Protein AF-A0A1M6TID3-F1 (afdb_monomer_lite)

Secondary structure (DSSP, 8-state):
-------------PPP-------EEEEEEEE---STT-GGG-S--EEEEEES--BHHHHHHHHHHTT-SPPPTTS--EEEEEESSTTS-EEEEEETTSSSPEEPGGGSSBGGGGB-TTSEEEEEEEE-TT--HHHHHHHHHHHHHHHT-

Foldseek 3Di:
DDDDDDDDDDDDPDDDDDPPVQPWFKEWEFEDDDDPPSPPDPRLIDIDTDRHFDAPQVVQVVCVVVCSDPQDPVQQKKKWKAWPDDPHQTFWIDGSVDPGIGGAPNRRDTLQVSADPVRYTYIYIYTPGNPDRVVVRVVSNVVVVVVVD

pLDDT: mean 73.67, std 16.1, range [37.28, 91.12]

Sequence (149 aa):
MRRGCTRSARPDSRPGMGAHYARVMKVLVTRGSVAMGDDADAPHERVWEFPGQPGIADVLAAIKRDWYLPQIKFGRATWVVHSRGREGVALAVVAEQWKKPRLLPGGQASAAGLADSDGTVRLYFDYRAQIDPDGVYDDLCEIQRREVS

Radius of gyration: 23.65 Å; chains: 1; bounding box: 82×55×62 Å

Structure (mmCIF, N/CA/C/O backbone):
data_AF-A0A1M6TID3-F1
#
_entry.id   AF-A0A1M6TID3-F1
#
loop_
_atom_site.group_PDB
_atom_site.id
_atom_site.type_symbol
_atom_site.label_atom_id
_atom_site.label_alt_id
_atom_site.label_comp_id
_atom_site.label_asym_id
_atom_site.label_entity_id
_atom_site.label_seq_id
_atom_site.pdbx_PDB_ins_code
_atom_site.Cartn_x
_atom_site.Cartn_y
_atom_site.Cartn_z
_atom_site.occupancy
_atom_site.B_iso_or_equiv
_atom_site.auth_seq_id
_atom_site.auth_comp_id
_atom_site.auth_asym_id
_atom_site.auth_atom_id
_atom_site.pdbx_PDB_model_num
ATOM 1 N N . MET A 1 1 ? -60.339 32.078 47.754 1.00 39.34 1 MET A N 1
ATOM 2 C CA . MET A 1 1 ? -59.773 30.822 48.310 1.00 39.34 1 MET A CA 1
ATOM 3 C C . MET A 1 1 ? -58.569 30.434 47.441 1.00 39.34 1 MET A C 1
ATOM 5 O O . MET A 1 1 ? -58.756 30.354 46.242 1.0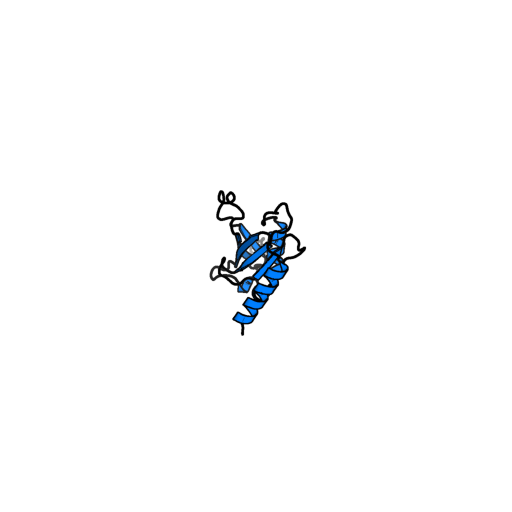0 39.34 1 MET A O 1
ATOM 9 N N . ARG A 1 2 ? -57.299 30.568 47.882 1.00 41.94 2 ARG A N 1
ATOM 10 C CA . ARG A 1 2 ? -56.404 29.525 48.479 1.00 41.94 2 ARG A CA 1
ATOM 11 C C . ARG A 1 2 ? -56.564 28.150 47.782 1.00 41.94 2 ARG A C 1
ATOM 13 O O . ARG A 1 2 ? -57.690 27.687 47.752 1.00 41.94 2 ARG A O 1
ATOM 20 N N . ARG A 1 3 ? -55.555 27.406 47.294 1.00 45.34 3 ARG A N 1
ATOM 21 C CA . ARG A 1 3 ? -54.090 27.331 47.527 1.00 45.34 3 ARG A CA 1
ATOM 22 C C . ARG A 1 3 ? -53.454 26.317 46.529 1.00 45.34 3 ARG A C 1
ATOM 24 O O . ARG A 1 3 ? -54.163 25.422 46.092 1.00 45.34 3 ARG A O 1
ATOM 31 N N . GLY A 1 4 ? -52.127 26.388 46.317 1.00 40.56 4 GLY A N 1
ATOM 32 C CA . GLY A 1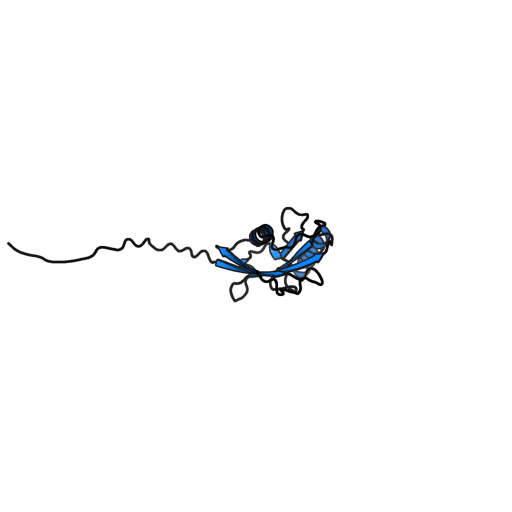 4 ? -51.245 25.276 45.867 1.00 40.56 4 GLY A CA 1
ATOM 33 C C . GLY A 1 4 ? -50.215 25.692 44.794 1.00 40.56 4 GLY A C 1
ATOM 34 O O . GLY A 1 4 ? -50.604 25.869 43.651 1.00 40.56 4 GLY A O 1
ATOM 35 N N . CYS A 1 5 ? -48.973 26.102 45.119 1.00 38.59 5 CYS A N 1
ATOM 36 C CA . CYS A 1 5 ? -47.740 25.276 45.264 1.00 38.59 5 CYS A CA 1
ATOM 37 C C . CYS A 1 5 ? -47.537 24.251 44.122 1.00 38.59 5 CYS A C 1
ATOM 39 O O . CYS A 1 5 ? -48.443 23.474 43.879 1.00 38.59 5 CYS A O 1
ATOM 41 N N . THR A 1 6 ? -46.407 24.088 43.418 1.00 45.59 6 THR A N 1
ATOM 42 C CA . THR A 1 6 ? -45.007 24.550 43.540 1.00 45.59 6 THR A CA 1
ATOM 43 C C . THR A 1 6 ? -44.228 24.094 42.286 1.00 45.59 6 THR A C 1
ATOM 45 O O . THR A 1 6 ? -44.566 23.057 41.737 1.00 45.59 6 THR A O 1
ATOM 48 N N . ARG A 1 7 ? -43.159 24.832 41.927 1.00 39.97 7 ARG A N 1
ATOM 49 C CA . ARG A 1 7 ? -41.891 24.436 41.247 1.00 39.97 7 ARG A CA 1
ATOM 50 C C . ARG A 1 7 ? -41.928 23.410 40.092 1.00 39.97 7 ARG A C 1
ATOM 52 O O . ARG A 1 7 ? -42.228 22.249 40.310 1.00 39.97 7 ARG A O 1
ATOM 59 N N . SER A 1 8 ? -41.289 23.739 38.966 1.00 38.09 8 SER A N 1
ATOM 60 C CA . SER A 1 8 ? -39.849 23.459 38.757 1.00 38.09 8 SER A CA 1
ATOM 61 C C . SER A 1 8 ? -39.444 23.512 37.271 1.00 38.09 8 SER A C 1
ATOM 63 O O . SER A 1 8 ? -40.166 23.026 36.412 1.00 38.09 8 SER A O 1
ATOM 65 N N . ALA A 1 9 ? -38.245 24.053 37.034 1.00 38.94 9 ALA A N 1
ATOM 66 C CA . ALA A 1 9 ? -37.287 23.721 35.973 1.00 38.94 9 ALA A CA 1
ATOM 67 C C . ALA A 1 9 ? -37.683 23.845 34.478 1.00 38.94 9 ALA A C 1
ATOM 69 O O . ALA A 1 9 ? -38.286 22.964 33.877 1.00 38.94 9 ALA A O 1
ATOM 70 N N . ARG A 1 10 ? -37.126 24.871 33.820 1.00 47.66 10 ARG A N 1
ATOM 71 C CA . ARG A 1 10 ? -36.269 24.660 32.630 1.00 47.66 10 ARG A CA 1
ATOM 72 C C . ARG A 1 10 ? -34.815 24.615 33.142 1.00 47.66 10 ARG A C 1
ATOM 74 O O . ARG A 1 10 ? -34.607 25.173 34.223 1.00 47.66 10 ARG A O 1
ATOM 81 N N . PRO A 1 11 ? -33.808 24.064 32.441 1.00 50.84 11 PRO A N 1
ATOM 82 C CA . PRO A 1 11 ? -33.770 23.653 31.031 1.00 50.84 11 PRO A CA 1
ATOM 83 C C . PRO A 1 11 ? -33.192 22.236 30.831 1.00 50.84 11 PRO A C 1
ATOM 85 O O . PRO A 1 11 ? -32.371 21.822 31.632 1.00 50.84 11 PRO A O 1
ATOM 88 N N . ASP A 1 12 ? -33.544 21.526 29.756 1.00 40.72 12 ASP A N 1
ATOM 89 C CA . ASP A 1 12 ? -32.605 20.605 29.086 1.00 40.72 12 ASP A CA 1
ATOM 90 C C . ASP A 1 12 ? -33.242 20.033 27.807 1.00 40.72 12 ASP A C 1
ATOM 92 O O . ASP A 1 12 ? -33.955 19.032 27.829 1.00 40.72 12 ASP A O 1
ATOM 96 N N . SER A 1 13 ? -33.007 20.669 26.662 1.00 44.00 13 SER A N 1
ATOM 97 C CA . SER A 1 13 ? -33.130 19.975 25.378 1.00 44.00 13 SER A CA 1
ATOM 98 C C . SER A 1 13 ? -31.754 19.421 25.029 1.00 44.00 13 SER A C 1
ATOM 100 O O . SER A 1 13 ? -31.058 19.960 24.175 1.00 44.00 13 SER A O 1
ATOM 102 N N . ARG A 1 14 ? -31.344 18.359 25.732 1.00 48.75 14 ARG A N 1
ATOM 103 C CA . ARG A 1 14 ? -30.300 17.442 25.262 1.00 48.75 14 ARG A CA 1
ATOM 104 C C . ARG A 1 14 ? -30.779 16.810 23.952 1.00 48.75 14 ARG A C 1
ATOM 106 O O . ARG A 1 14 ? -31.831 16.168 23.957 1.00 48.75 14 ARG A O 1
ATOM 113 N N . PRO A 1 15 ? -30.035 16.921 22.841 1.00 48.84 15 PRO A N 1
ATOM 114 C CA . PRO A 1 15 ? -30.222 16.016 21.723 1.00 48.84 15 PRO A CA 1
ATOM 115 C C . PRO A 1 15 ? -29.821 14.612 22.180 1.00 48.84 15 PRO A C 1
ATOM 117 O O . PRO A 1 15 ? -28.734 14.401 22.723 1.00 48.84 15 PRO A O 1
ATOM 120 N N . GLY A 1 16 ? -30.749 13.676 22.011 1.00 46.97 16 GLY A N 1
ATOM 121 C CA . GLY A 1 16 ? -30.593 12.279 22.372 1.00 46.97 16 GLY A CA 1
ATOM 122 C C . GLY A 1 16 ? -29.468 11.581 21.612 1.00 46.97 16 GLY A C 1
ATOM 123 O O . GLY A 1 16 ? -29.125 11.912 20.480 1.00 46.97 16 GLY A O 1
ATOM 124 N N . MET A 1 17 ? -28.927 10.581 22.299 1.00 47.28 17 MET A N 1
ATOM 125 C CA . MET A 1 17 ? -28.037 9.539 21.816 1.00 47.28 17 MET A CA 1
ATOM 126 C C . MET A 1 17 ? -28.348 9.078 20.390 1.00 47.28 17 MET A C 1
ATOM 128 O O . MET A 1 17 ? -29.390 8.497 20.106 1.00 47.28 17 MET A O 1
ATOM 132 N N . GLY A 1 18 ? -27.344 9.250 19.543 1.00 37.28 18 GLY A N 1
ATOM 133 C CA . GLY A 1 18 ? -27.146 8.536 18.292 1.00 37.28 18 GLY A CA 1
ATOM 134 C C . GLY A 1 18 ? -25.666 8.555 17.941 1.00 37.28 18 GLY A C 1
ATOM 135 O O . GLY A 1 18 ? -25.309 8.745 16.785 1.00 37.28 18 GLY A O 1
ATOM 136 N N . ALA A 1 19 ? -24.789 8.437 18.946 1.00 42.78 19 ALA A N 1
ATOM 137 C CA . ALA A 1 19 ? -23.375 8.204 18.714 1.00 42.78 19 ALA A CA 1
ATOM 138 C C . ALA A 1 19 ? -23.232 6.791 18.137 1.00 42.78 19 ALA A C 1
ATOM 140 O O . ALA A 1 19 ? -22.872 5.839 18.828 1.00 42.78 19 ALA A O 1
ATOM 141 N N . HIS A 1 20 ? -23.474 6.664 16.833 1.00 44.34 20 HIS A N 1
ATOM 142 C CA . HIS A 1 20 ? -22.575 5.874 16.019 1.00 44.34 20 HIS A CA 1
ATOM 143 C C . HIS A 1 20 ? -21.200 6.479 16.288 1.00 44.34 20 HIS A C 1
ATOM 145 O O . HIS A 1 20 ? -20.807 7.447 15.641 1.00 44.34 20 HIS A O 1
ATOM 151 N N . TYR A 1 21 ? -20.506 5.996 17.323 1.00 51.28 21 TYR A N 1
ATOM 152 C CA . TYR A 1 21 ? -19.074 6.194 17.415 1.00 51.28 21 TYR A CA 1
ATOM 153 C C . TYR A 1 21 ? -18.566 5.621 16.102 1.00 51.28 21 TYR A C 1
ATOM 155 O O . TYR A 1 21 ? -18.514 4.401 15.937 1.00 51.28 21 TYR A O 1
ATOM 163 N N . ALA A 1 22 ? -18.304 6.491 15.126 1.00 56.91 22 ALA A N 1
ATOM 164 C CA . ALA A 1 22 ? -17.503 6.124 13.986 1.00 56.91 22 ALA A CA 1
ATOM 165 C C . ALA A 1 22 ? -16.221 5.618 14.631 1.00 56.91 22 ALA A C 1
ATOM 167 O O . ALA A 1 22 ? -15.478 6.406 15.214 1.00 56.91 22 ALA A O 1
ATOM 168 N N . ARG A 1 23 ? -16.056 4.290 14.691 1.00 69.88 23 ARG A N 1
ATOM 169 C CA . ARG A 1 23 ? -14.865 3.682 15.274 1.00 69.88 23 ARG A CA 1
ATOM 170 C C . ARG A 1 23 ? -13.704 4.330 14.550 1.00 69.88 23 ARG A C 1
ATOM 172 O O . ARG A 1 23 ? -13.614 4.196 13.339 1.00 69.88 23 ARG A O 1
ATOM 179 N N . VAL A 1 24 ? -12.903 5.108 15.262 1.00 76.75 24 VAL A N 1
ATOM 180 C CA . VAL A 1 24 ? -11.732 5.722 14.658 1.00 76.75 24 VAL A CA 1
ATOM 181 C C . VAL A 1 24 ? -10.694 4.620 14.557 1.00 76.75 24 VAL A C 1
ATOM 183 O O . VAL A 1 24 ? -10.307 4.033 15.566 1.00 76.75 24 VAL A O 1
ATOM 186 N N . MET A 1 25 ? -10.305 4.296 13.331 1.00 82.31 25 MET A N 1
ATOM 187 C CA . MET A 1 25 ? -9.236 3.352 13.061 1.00 82.31 25 MET A CA 1
ATOM 188 C C . MET A 1 25 ? -7.922 4.113 12.974 1.00 82.31 25 MET A C 1
ATOM 190 O O . MET A 1 25 ? -7.798 5.054 12.188 1.00 82.31 25 MET A O 1
ATOM 194 N N . LYS A 1 26 ? -6.938 3.673 13.758 1.00 86.38 26 LYS A N 1
ATOM 195 C CA . LYS A 1 26 ? -5.572 4.184 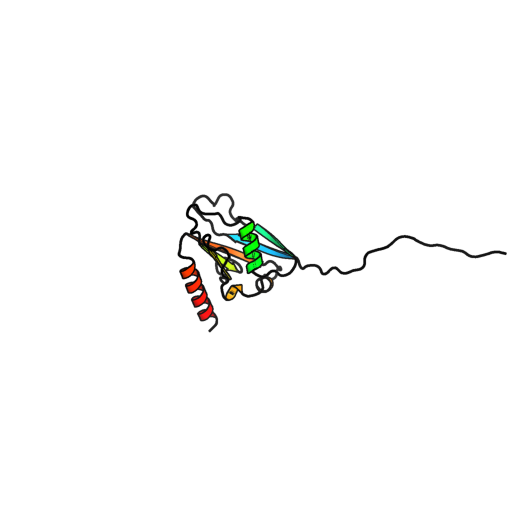13.682 1.00 86.38 26 LYS A CA 1
ATOM 196 C C . LYS A 1 26 ? -4.794 3.368 12.667 1.00 86.38 26 LYS A C 1
ATOM 198 O O . LYS A 1 26 ? -4.777 2.143 12.740 1.00 86.38 26 LYS A O 1
ATOM 203 N N . VAL A 1 27 ? -4.149 4.049 11.733 1.00 84.88 27 VAL A N 1
ATOM 204 C CA . VAL A 1 27 ? -3.244 3.443 10.761 1.00 84.88 27 VAL A CA 1
ATOM 205 C C . VAL A 1 27 ? -1.862 4.020 11.009 1.00 84.88 27 VAL A C 1
ATOM 207 O O . VAL A 1 27 ? -1.617 5.194 10.734 1.00 84.88 27 VAL A O 1
ATOM 210 N N . LEU A 1 28 ? -0.972 3.197 11.554 1.00 86.12 28 LEU A N 1
ATOM 211 C CA . LEU A 1 28 ? 0.440 3.521 11.678 1.00 86.12 28 LEU A CA 1
ATOM 212 C C . LEU A 1 28 ? 1.129 3.113 10.382 1.00 86.12 28 LEU A C 1
ATOM 214 O O . LEU A 1 28 ? 1.149 1.937 10.021 1.00 86.12 28 LEU A O 1
ATOM 218 N N . VAL A 1 29 ? 1.703 4.086 9.695 1.00 84.50 29 VAL A N 1
ATOM 219 C CA . VAL A 1 29 ? 2.452 3.862 8.469 1.00 84.50 29 VAL A CA 1
ATOM 220 C C . VAL A 1 29 ? 3.919 4.115 8.735 1.00 84.50 29 VAL A C 1
ATOM 222 O O . VAL A 1 29 ? 4.295 5.145 9.293 1.00 84.50 29 VAL A O 1
ATOM 225 N N . THR A 1 30 ? 4.743 3.186 8.284 1.00 83.56 30 THR A N 1
ATOM 226 C CA . THR A 1 30 ? 6.194 3.304 8.264 1.00 83.56 30 THR A CA 1
ATOM 227 C C . THR A 1 30 ? 6.696 3.017 6.853 1.00 83.56 30 THR A C 1
ATOM 229 O O . THR A 1 30 ? 6.029 2.346 6.064 1.00 83.56 30 THR A O 1
ATOM 232 N N . ARG A 1 31 ? 7.861 3.552 6.487 1.00 79.06 31 ARG A N 1
ATOM 233 C CA . ARG A 1 31 ? 8.485 3.299 5.181 1.00 79.06 31 ARG A CA 1
ATOM 234 C C . ARG A 1 31 ? 9.970 2.999 5.336 1.00 79.06 31 ARG A C 1
ATOM 236 O O . ARG A 1 31 ? 10.607 3.507 6.258 1.00 79.06 31 ARG A O 1
ATOM 243 N N . GLY A 1 32 ? 10.508 2.186 4.432 1.00 66.56 32 GLY A N 1
ATOM 244 C CA . GLY A 1 32 ? 11.947 1.965 4.303 1.00 66.56 32 GLY A CA 1
ATOM 245 C C . GLY A 1 32 ? 12.674 3.205 3.770 1.00 66.56 32 GLY A C 1
ATOM 246 O O . GLY A 1 32 ? 12.099 3.987 3.013 1.00 66.56 32 GLY A O 1
ATOM 247 N N . SER A 1 33 ? 13.935 3.376 4.181 1.00 63.44 33 SER A N 1
ATOM 248 C CA . SER A 1 33 ? 14.815 4.470 3.739 1.00 63.44 33 SER A CA 1
ATOM 249 C C . SER A 1 33 ? 15.056 4.412 2.223 1.00 63.44 33 SER A C 1
ATOM 251 O O . SER A 1 33 ? 15.170 3.332 1.640 1.00 63.44 33 SER A O 1
ATOM 253 N N . VAL A 1 34 ? 15.109 5.577 1.573 1.00 60.22 34 VAL A N 1
ATOM 254 C CA . VAL A 1 34 ? 15.088 5.706 0.101 1.00 60.22 34 VAL A CA 1
ATOM 255 C C . VAL A 1 34 ? 16.472 6.055 -0.478 1.00 60.22 34 VAL A C 1
ATOM 257 O O . VAL A 1 34 ? 16.687 5.897 -1.680 1.00 60.22 34 VAL A O 1
ATOM 260 N N . ALA A 1 35 ? 17.433 6.488 0.355 1.00 54.75 35 ALA A N 1
ATOM 261 C CA . ALA A 1 35 ? 18.836 6.750 -0.007 1.00 54.75 35 ALA A CA 1
ATOM 262 C C . ALA A 1 35 ? 19.731 6.968 1.238 1.00 54.75 35 ALA A C 1
ATOM 264 O O . ALA A 1 35 ? 19.221 7.327 2.297 1.00 54.75 35 ALA A O 1
ATOM 265 N N . MET A 1 36 ? 21.063 6.839 1.071 1.00 45.75 36 MET A N 1
ATOM 266 C CA . MET A 1 36 ? 22.146 7.218 2.015 1.00 45.75 36 MET A CA 1
ATOM 267 C C . MET A 1 36 ? 22.102 8.725 2.360 1.00 45.75 36 MET A C 1
ATOM 269 O O . MET A 1 36 ? 22.935 9.507 1.906 1.00 45.75 36 MET A O 1
ATOM 273 N N . GLY A 1 37 ? 21.072 9.158 3.076 1.00 45.88 37 GLY A N 1
ATOM 274 C CA . GLY A 1 37 ? 20.771 10.567 3.333 1.00 45.88 37 GLY A CA 1
ATOM 275 C C . GLY A 1 37 ? 19.351 10.828 3.841 1.00 45.88 37 GLY A C 1
ATOM 276 O O . GLY A 1 37 ? 19.094 11.922 4.326 1.00 45.88 37 GLY A O 1
ATOM 277 N N . ASP A 1 38 ? 18.452 9.837 3.790 1.00 46.50 38 ASP A N 1
ATOM 278 C CA . ASP A 1 38 ? 17.109 9.902 4.402 1.00 46.50 38 ASP A CA 1
ATOM 279 C C . ASP A 1 38 ? 17.097 9.343 5.847 1.00 46.50 38 ASP A C 1
ATOM 281 O O . ASP A 1 38 ? 16.038 9.097 6.417 1.00 46.50 38 ASP A O 1
ATOM 285 N N . ASP A 1 39 ? 18.279 9.138 6.446 1.00 51.25 39 ASP A N 1
ATOM 286 C CA . ASP A 1 39 ? 18.473 8.628 7.818 1.00 51.25 39 ASP A CA 1
ATOM 287 C C . ASP A 1 39 ? 18.326 9.708 8.904 1.00 51.25 39 ASP A C 1
ATOM 289 O O . ASP A 1 39 ? 18.364 9.396 10.092 1.00 51.25 39 ASP A O 1
ATOM 293 N N . ALA A 1 40 ? 18.167 10.980 8.526 1.00 46.84 40 ALA A N 1
ATOM 294 C CA . ALA A 1 40 ? 18.121 12.082 9.488 1.00 46.84 40 ALA A CA 1
ATOM 295 C C . ALA A 1 40 ? 16.836 12.106 10.343 1.00 46.84 40 ALA A C 1
ATOM 297 O O . ALA A 1 40 ? 16.883 12.602 11.463 1.00 46.84 40 ALA A O 1
ATOM 298 N N . ASP A 1 41 ? 15.730 11.531 9.849 1.00 49.62 41 ASP A N 1
ATOM 299 C CA . ASP A 1 41 ? 14.409 11.518 10.507 1.00 49.62 41 ASP A CA 1
ATOM 300 C C . ASP A 1 41 ? 13.786 10.107 10.545 1.00 49.62 41 ASP A C 1
ATOM 302 O O . ASP A 1 41 ? 12.571 9.917 10.457 1.00 49.62 41 ASP A O 1
ATOM 306 N N . ALA A 1 42 ? 14.627 9.076 10.664 1.00 50.19 42 ALA A N 1
ATOM 307 C CA . ALA A 1 42 ? 14.143 7.732 10.942 1.00 50.19 42 ALA A CA 1
ATOM 308 C C . ALA A 1 42 ? 13.671 7.621 12.409 1.00 50.19 42 ALA A C 1
ATOM 310 O O . ALA A 1 42 ? 14.368 8.085 13.314 1.00 50.19 42 ALA A O 1
ATOM 311 N N . PRO A 1 43 ? 12.543 6.944 12.680 1.00 55.03 43 PRO A N 1
ATOM 312 C CA . PRO A 1 43 ? 11.653 6.288 11.729 1.00 55.03 43 PRO A CA 1
ATOM 313 C C . PRO A 1 43 ? 10.656 7.292 11.125 1.00 55.03 43 PRO A C 1
ATOM 315 O O . PRO A 1 43 ? 10.045 8.071 11.849 1.00 55.03 43 PRO A O 1
ATOM 318 N N . HIS A 1 44 ? 10.458 7.251 9.800 1.00 65.38 44 HIS A N 1
ATOM 319 C CA . HIS A 1 44 ? 9.506 8.097 9.052 1.00 65.38 44 HIS A CA 1
ATOM 320 C C . HIS A 1 44 ? 8.041 7.739 9.364 1.00 65.38 44 HIS A C 1
ATOM 322 O O . HIS A 1 44 ? 7.234 7.518 8.460 1.00 65.38 44 HIS A O 1
ATOM 328 N N . GLU A 1 45 ? 7.692 7.575 10.635 1.00 75.50 45 GLU A N 1
ATOM 329 C CA . GLU A 1 45 ? 6.384 7.120 11.074 1.00 75.50 45 GLU A CA 1
ATOM 330 C C . GLU A 1 45 ? 5.364 8.235 10.912 1.00 75.50 45 GLU A C 1
ATOM 332 O O . GLU A 1 45 ? 5.591 9.394 11.267 1.00 75.50 45 GLU A O 1
ATOM 337 N N . ARG A 1 46 ? 4.194 7.874 10.399 1.00 80.25 46 ARG A N 1
ATOM 338 C CA . ARG A 1 46 ? 3.051 8.773 10.398 1.00 80.25 46 ARG A CA 1
ATOM 339 C C . ARG A 1 46 ? 1.797 7.995 10.749 1.00 80.25 46 ARG A C 1
ATOM 341 O O . ARG A 1 46 ? 1.571 6.884 10.272 1.00 80.25 46 ARG A O 1
ATOM 348 N N . VAL A 1 47 ? 0.996 8.588 11.626 1.00 83.81 47 VAL A N 1
ATOM 349 C CA . VAL A 1 47 ? -0.280 8.028 12.065 1.00 83.81 47 VAL A CA 1
ATOM 350 C C . VAL A 1 47 ? -1.396 8.766 11.347 1.00 83.81 47 VAL A C 1
ATOM 352 O O . VAL A 1 47 ? -1.452 9.994 11.382 1.00 83.81 47 VAL A O 1
ATOM 355 N N . TRP A 1 48 ? -2.295 8.010 10.729 1.00 82.88 48 TRP A N 1
ATOM 356 C CA . TRP A 1 48 ? -3.566 8.520 10.233 1.00 82.88 48 TRP A CA 1
ATOM 357 C C . TRP A 1 48 ? -4.717 7.948 11.039 1.00 82.88 48 TRP A C 1
ATOM 359 O O . TRP A 1 48 ? -4.719 6.779 11.421 1.00 82.88 48 TRP A O 1
ATOM 369 N N . GLU A 1 49 ? -5.725 8.781 11.246 1.00 83.69 49 GLU A N 1
ATOM 370 C CA . GLU A 1 49 ? -6.979 8.393 11.866 1.00 83.69 49 GLU A CA 1
ATOM 371 C C . GLU A 1 49 ? -8.079 8.439 10.812 1.00 83.69 49 GLU A C 1
ATOM 373 O O . GLU A 1 49 ? -8.328 9.475 10.195 1.00 83.69 49 GLU A O 1
ATOM 378 N N . PHE A 1 50 ? -8.731 7.301 10.588 1.00 80.19 50 PHE A N 1
ATOM 379 C CA . PHE A 1 50 ? -9.834 7.193 9.645 1.00 80.19 50 PHE A CA 1
ATOM 380 C C . PHE A 1 50 ? -11.144 6.953 10.396 1.00 80.19 50 PHE A C 1
ATOM 382 O O . PHE A 1 50 ? -11.198 6.078 11.264 1.00 80.19 50 PHE A O 1
ATOM 389 N N . PRO A 1 51 ? -12.226 7.678 10.067 1.00 79.50 51 PRO A N 1
ATOM 390 C CA . PRO A 1 51 ? -13.536 7.366 10.612 1.00 79.50 51 PRO A CA 1
ATOM 391 C C . PRO A 1 51 ? -14.059 6.051 10.013 1.00 79.50 51 PRO A C 1
ATOM 393 O O . PRO A 1 51 ? -14.123 5.884 8.796 1.00 79.50 51 PRO A O 1
ATOM 396 N N . GLY A 1 52 ? -14.477 5.123 10.871 1.00 80.06 52 GLY A N 1
ATOM 397 C CA . GLY A 1 52 ? -15.057 3.842 10.477 1.00 80.06 52 GLY A CA 1
ATOM 398 C C . GLY A 1 52 ? -14.016 2.757 10.184 1.00 80.06 52 GLY A C 1
ATOM 399 O O . GLY A 1 52 ? -13.038 2.583 10.904 1.00 80.06 52 GLY A O 1
ATOM 400 N N . GLN A 1 53 ? -14.277 1.960 9.149 1.00 73.31 53 GLN A N 1
ATOM 401 C CA . GLN A 1 53 ? -13.426 0.843 8.732 1.00 73.31 53 GLN A CA 1
ATOM 402 C C . GLN A 1 53 ? -13.162 0.956 7.226 1.00 73.31 53 GLN A C 1
ATOM 404 O O . GLN A 1 53 ? -13.832 0.279 6.443 1.00 73.31 53 GLN A O 1
ATOM 409 N N . PRO A 1 54 ? -12.262 1.862 6.798 1.00 78.81 54 PRO A N 1
ATOM 410 C CA . PRO A 1 54 ? -11.954 2.022 5.382 1.00 78.81 54 PRO A CA 1
ATOM 411 C C . PRO A 1 54 ? -11.336 0.742 4.805 1.00 78.81 54 PRO A C 1
ATOM 413 O O . PRO A 1 54 ? -10.698 -0.040 5.515 1.00 78.81 54 PRO A O 1
ATOM 416 N N . GLY A 1 55 ? -11.491 0.533 3.498 1.00 82.44 55 GLY A N 1
ATOM 417 C CA . GLY A 1 55 ? -10.730 -0.497 2.799 1.00 82.44 55 GLY A CA 1
ATOM 418 C C . GLY A 1 55 ? -9.255 -0.105 2.675 1.00 82.44 55 GLY A C 1
ATOM 419 O O . GLY A 1 55 ? -8.908 1.078 2.711 1.00 82.44 55 GLY A O 1
ATOM 420 N N . ILE A 1 56 ? -8.373 -1.084 2.450 1.00 84.00 56 ILE A N 1
ATOM 421 C CA . ILE A 1 56 ? -6.945 -0.811 2.210 1.00 84.00 56 ILE A CA 1
ATOM 422 C C . ILE A 1 56 ? -6.743 0.109 0.998 1.00 84.00 56 ILE A C 1
ATOM 424 O O . ILE A 1 56 ? -5.899 0.999 1.038 1.00 84.00 56 ILE A O 1
ATOM 428 N N . ALA A 1 57 ? -7.567 -0.013 -0.048 1.00 83.31 57 ALA A N 1
ATOM 429 C CA . ALA A 1 57 ? -7.522 0.901 -1.190 1.00 83.31 57 ALA A CA 1
ATOM 430 C C . ALA A 1 57 ? -7.756 2.374 -0.804 1.00 83.31 57 ALA A C 1
ATOM 432 O O . ALA A 1 57 ? -7.061 3.249 -1.323 1.00 83.31 57 ALA A O 1
ATOM 433 N N . ASP A 1 58 ? -8.701 2.652 0.099 1.00 83.56 58 ASP A N 1
ATOM 434 C CA . ASP A 1 58 ? -9.023 4.016 0.533 1.00 83.56 58 ASP A CA 1
ATOM 435 C C . ASP A 1 58 ? -7.902 4.604 1.390 1.00 83.56 58 ASP A C 1
ATOM 437 O O . ASP A 1 58 ? -7.499 5.752 1.188 1.00 83.56 58 ASP A O 1
ATOM 441 N N . VAL A 1 59 ? -7.342 3.788 2.289 1.00 85.50 59 VAL A N 1
ATOM 442 C CA . VAL A 1 59 ? -6.175 4.150 3.104 1.00 85.50 59 VAL A CA 1
ATOM 443 C C . VAL A 1 59 ? -4.991 4.510 2.205 1.00 85.50 59 VAL A C 1
ATOM 445 O O . VAL A 1 59 ? -4.410 5.586 2.339 1.00 85.50 59 VAL A O 1
ATOM 448 N N . LEU A 1 60 ? -4.671 3.664 1.222 1.00 84.12 60 LEU A N 1
ATOM 449 C CA . LEU A 1 60 ? -3.573 3.917 0.285 1.00 84.12 60 LEU A CA 1
ATOM 450 C C . LEU A 1 60 ? -3.827 5.135 -0.608 1.00 84.12 60 LEU A C 1
ATOM 452 O O . LEU A 1 60 ? -2.897 5.882 -0.915 1.00 84.12 60 LEU A O 1
ATOM 456 N N . ALA A 1 61 ? -5.076 5.365 -1.018 1.00 82.38 61 ALA A N 1
ATOM 457 C CA . ALA A 1 61 ? -5.442 6.554 -1.777 1.00 82.38 61 ALA A CA 1
ATOM 458 C C . ALA A 1 61 ? -5.253 7.838 -0.954 1.00 82.38 61 ALA A C 1
ATOM 460 O O . ALA A 1 61 ? -4.781 8.836 -1.500 1.00 82.38 61 ALA A O 1
ATOM 461 N N . ALA A 1 62 ? -5.585 7.818 0.340 1.00 82.25 62 ALA A N 1
ATOM 462 C CA . ALA A 1 62 ? -5.357 8.942 1.244 1.00 82.25 62 ALA A CA 1
ATOM 463 C C . ALA A 1 62 ? -3.858 9.212 1.456 1.00 82.25 62 ALA A C 1
ATOM 465 O O . ALA A 1 62 ? -3.421 10.345 1.269 1.00 82.25 62 ALA A O 1
ATOM 466 N N . ILE A 1 63 ? -3.060 8.173 1.726 1.00 81.81 63 ILE A N 1
ATOM 467 C CA . ILE A 1 63 ? -1.600 8.287 1.904 1.00 81.81 63 ILE A CA 1
ATOM 468 C C . ILE A 1 63 ? -0.932 8.848 0.639 1.00 81.81 63 ILE A C 1
ATOM 470 O O . ILE A 1 63 ? -0.072 9.724 0.717 1.00 81.81 63 ILE A O 1
ATOM 474 N N . LYS A 1 64 ? -1.355 8.389 -0.548 1.00 76.25 64 LYS A N 1
ATOM 475 C CA . LYS A 1 64 ? -0.830 8.891 -1.826 1.00 76.25 64 LYS A CA 1
ATOM 476 C C . LYS A 1 64 ? -1.176 10.366 -2.060 1.00 76.25 64 LYS A C 1
ATOM 478 O O . LYS A 1 64 ? -0.352 11.096 -2.601 1.00 76.25 64 LYS A O 1
ATOM 483 N N . ARG A 1 65 ? -2.378 10.810 -1.674 1.00 75.25 65 ARG A N 1
ATOM 484 C CA . ARG A 1 65 ? -2.804 12.220 -1.797 1.00 75.25 65 ARG A CA 1
ATOM 485 C C . ARG A 1 65 ? -2.026 13.156 -0.877 1.00 75.25 65 ARG A C 1
ATOM 487 O O . ARG A 1 65 ? -1.846 14.312 -1.235 1.00 75.25 65 ARG A O 1
ATOM 494 N N . ASP A 1 66 ? -1.568 12.656 0.265 1.00 76.06 66 ASP A N 1
ATOM 495 C CA . ASP A 1 66 ? -0.784 13.419 1.242 1.00 76.06 66 ASP A CA 1
ATOM 496 C C . ASP A 1 66 ? 0.695 13.584 0.840 1.00 76.06 66 ASP A C 1
ATOM 498 O O . ASP A 1 66 ? 1.496 14.098 1.614 1.00 76.06 66 ASP A O 1
ATOM 502 N N . TRP A 1 67 ? 1.084 13.117 -0.358 1.00 68.12 67 TRP A N 1
ATOM 503 C CA . TRP A 1 67 ? 2.471 13.114 -0.849 1.00 68.12 67 TRP A CA 1
ATOM 504 C C . TRP A 1 67 ? 3.468 12.481 0.134 1.00 68.12 67 TRP A C 1
ATOM 506 O O . TRP A 1 67 ? 4.652 12.810 0.139 1.00 68.12 67 TRP A O 1
ATOM 516 N N . TYR A 1 68 ? 2.996 11.551 0.972 1.00 70.00 68 TYR A N 1
ATOM 517 C CA . TYR A 1 68 ? 3.830 10.885 1.970 1.00 70.00 68 TYR A CA 1
ATOM 518 C C . TYR A 1 68 ? 4.936 10.037 1.331 1.00 70.00 68 TYR A C 1
ATOM 520 O O . TYR A 1 68 ? 6.020 9.898 1.897 1.00 70.00 68 TYR A O 1
ATOM 528 N N . LEU A 1 69 ? 4.683 9.473 0.147 1.00 70.12 69 LEU A N 1
ATOM 529 C CA . LEU A 1 69 ? 5.710 8.775 -0.619 1.00 70.12 69 LEU A CA 1
ATOM 530 C C . LEU A 1 69 ? 6.517 9.788 -1.439 1.00 70.12 69 LEU A C 1
ATOM 532 O O . LEU A 1 69 ? 5.917 10.573 -2.179 1.00 70.12 69 LEU A O 1
ATOM 536 N N . PRO A 1 70 ? 7.857 9.771 -1.340 1.00 66.75 70 PRO A N 1
ATOM 537 C CA . PRO A 1 70 ? 8.686 10.697 -2.082 1.00 66.75 70 PRO A CA 1
ATOM 538 C C . PRO A 1 70 ? 8.539 10.426 -3.577 1.00 66.75 70 PRO A C 1
ATOM 540 O O . PRO A 1 70 ? 8.640 9.287 -4.036 1.00 66.75 70 PRO A O 1
ATOM 543 N N . GLN A 1 71 ? 8.304 11.495 -4.331 1.00 67.19 71 GLN A N 1
ATOM 544 C CA . GLN A 1 71 ? 8.321 11.448 -5.786 1.00 67.19 71 GLN A CA 1
ATOM 545 C C . GLN A 1 71 ? 9.761 11.399 -6.268 1.00 67.19 71 GLN A C 1
ATOM 547 O O . GLN A 1 71 ? 10.566 12.276 -5.941 1.00 67.19 71 GLN A O 1
ATOM 552 N N . ILE A 1 72 ? 10.100 10.386 -7.055 1.00 67.38 72 ILE A N 1
ATOM 553 C CA . ILE A 1 72 ? 11.469 10.218 -7.531 1.00 67.38 72 ILE A CA 1
ATOM 554 C C . ILE A 1 72 ? 11.538 10.784 -8.942 1.00 67.38 72 ILE A C 1
ATOM 556 O O . ILE A 1 72 ? 10.700 10.474 -9.780 1.00 67.38 72 ILE A O 1
ATOM 560 N N . LYS A 1 73 ? 12.567 11.597 -9.223 1.00 57.38 73 LYS A N 1
ATOM 561 C CA . LYS A 1 73 ? 12.749 12.420 -10.443 1.00 57.38 73 LYS A CA 1
ATOM 562 C C . LYS A 1 73 ? 12.608 11.706 -11.804 1.00 57.38 73 LYS A C 1
ATOM 564 O O . LYS A 1 73 ? 12.641 12.377 -12.829 1.00 57.38 73 LYS A O 1
ATOM 569 N N . PHE A 1 74 ? 12.436 10.387 -11.832 1.00 62.06 74 PHE A N 1
ATOM 570 C CA . PHE A 1 74 ? 12.250 9.583 -13.042 1.00 62.06 74 PHE A CA 1
ATOM 571 C C . PHE A 1 74 ? 10.894 8.861 -13.121 1.00 62.06 74 PHE A C 1
ATOM 573 O O . PHE A 1 74 ? 10.678 8.114 -14.069 1.00 62.06 74 PHE A O 1
ATOM 580 N N . GLY A 1 75 ? 9.983 9.056 -12.158 1.00 66.12 75 GLY A N 1
ATOM 581 C CA . GLY A 1 75 ? 8.587 8.603 -12.237 1.00 66.12 75 GLY A CA 1
ATOM 582 C C . GLY A 1 75 ? 8.361 7.088 -12.182 1.00 66.12 75 GLY A C 1
ATOM 583 O O . GLY A 1 75 ? 7.257 6.628 -12.460 1.00 66.12 75 GLY A O 1
ATOM 584 N N . ARG A 1 76 ? 9.396 6.306 -11.854 1.00 75.94 76 ARG A N 1
ATOM 585 C CA . ARG A 1 76 ? 9.375 4.831 -11.854 1.00 75.94 76 ARG A CA 1
ATOM 586 C C . ARG A 1 76 ? 9.523 4.225 -10.462 1.00 75.94 76 ARG A C 1
ATOM 588 O O . ARG A 1 76 ? 9.945 3.084 -10.343 1.00 75.94 76 ARG A O 1
ATOM 595 N N . ALA A 1 77 ? 9.252 4.986 -9.403 1.00 83.19 77 ALA A N 1
ATOM 596 C CA . ALA A 1 77 ? 9.357 4.452 -8.052 1.00 83.19 77 ALA A CA 1
ATOM 597 C C . ALA A 1 77 ? 8.292 3.372 -7.817 1.00 83.19 77 ALA A C 1
ATOM 599 O O . ALA A 1 77 ? 7.094 3.627 -7.988 1.00 83.19 77 ALA A O 1
ATOM 600 N N . THR A 1 78 ? 8.741 2.198 -7.386 1.00 86.50 78 THR A N 1
ATOM 601 C CA . THR A 1 78 ? 7.890 1.067 -7.014 1.00 86.50 78 THR A CA 1
ATOM 602 C C . THR A 1 78 ? 7.991 0.832 -5.512 1.00 86.50 78 THR A C 1
ATOM 604 O O . THR A 1 78 ? 9.084 0.748 -4.950 1.00 86.50 78 THR A O 1
ATOM 607 N N . TRP A 1 79 ? 6.838 0.710 -4.862 1.00 87.69 79 TRP A N 1
ATOM 608 C CA . TRP A 1 79 ? 6.702 0.453 -3.433 1.00 87.69 79 TRP A CA 1
ATOM 609 C C . TRP A 1 79 ? 5.805 -0.756 -3.212 1.00 87.69 79 TRP A C 1
ATOM 611 O O . TRP A 1 79 ? 4.759 -0.882 -3.853 1.00 87.69 79 TRP A O 1
ATOM 621 N N . VAL A 1 80 ? 6.179 -1.615 -2.271 1.00 88.88 80 VAL A N 1
ATOM 622 C CA . VAL A 1 80 ? 5.337 -2.723 -1.814 1.00 88.88 80 VAL A CA 1
ATOM 623 C C . VAL A 1 80 ? 4.833 -2.397 -0.419 1.00 88.88 80 VAL A C 1
ATOM 625 O O . VAL A 1 80 ? 5.597 -1.988 0.449 1.00 88.88 80 VAL A O 1
ATOM 628 N N . VAL A 1 81 ? 3.531 -2.547 -0.206 1.00 89.62 81 VAL A N 1
ATOM 629 C CA . VAL A 1 81 ? 2.897 -2.310 1.090 1.00 89.62 81 VAL A CA 1
ATOM 630 C C . VAL A 1 81 ? 2.744 -3.640 1.801 1.00 89.62 81 VAL A C 1
ATOM 632 O O . VAL A 1 81 ? 2.102 -4.534 1.260 1.00 89.62 81 VAL A O 1
ATOM 635 N N . HIS A 1 82 ? 3.270 -3.754 3.012 1.00 89.56 82 HIS A N 1
ATOM 636 C CA . HIS A 1 82 ? 3.173 -4.937 3.861 1.00 89.56 82 HIS A CA 1
ATOM 637 C C . HIS A 1 82 ? 2.339 -4.652 5.114 1.00 89.56 82 HIS A C 1
ATOM 639 O O . HIS A 1 82 ? 2.351 -3.533 5.632 1.00 89.56 82 HIS A O 1
ATOM 645 N N . SER A 1 83 ? 1.618 -5.658 5.613 1.00 87.81 83 SER A N 1
ATOM 646 C CA . SER A 1 83 ? 0.968 -5.601 6.928 1.00 87.81 83 SER A CA 1
ATOM 647 C C . SER A 1 83 ? 1.972 -5.855 8.050 1.00 87.81 83 SER A C 1
ATOM 649 O O . SER A 1 83 ? 2.926 -6.594 7.860 1.00 87.81 83 SER A O 1
ATOM 651 N N . ARG A 1 84 ? 1.763 -5.276 9.238 1.00 82.94 84 ARG A N 1
ATOM 652 C CA . ARG A 1 84 ? 2.518 -5.592 10.474 1.00 82.94 84 ARG A CA 1
ATOM 653 C C . ARG A 1 84 ? 4.048 -5.417 10.414 1.00 82.94 84 ARG A C 1
ATOM 655 O O . ARG A 1 84 ? 4.728 -5.777 11.368 1.00 82.94 84 ARG A O 1
ATOM 662 N N . GLY A 1 85 ? 4.596 -4.826 9.352 1.00 80.50 85 GLY A N 1
ATOM 663 C CA . GLY A 1 85 ? 6.038 -4.633 9.164 1.00 80.50 85 GLY A CA 1
ATOM 664 C C . GLY A 1 85 ? 6.546 -5.236 7.854 1.00 80.50 85 GLY A C 1
ATOM 665 O O . GLY A 1 85 ? 5.764 -5.710 7.039 1.00 80.50 85 GLY A O 1
ATOM 666 N N . ARG A 1 86 ? 7.867 -5.215 7.642 1.00 75.69 86 ARG A N 1
ATOM 667 C CA . ARG A 1 86 ? 8.502 -5.648 6.380 1.00 75.69 86 ARG A CA 1
ATOM 668 C C . ARG A 1 86 ? 8.309 -7.134 6.058 1.00 75.69 86 ARG A C 1
ATOM 670 O O . ARG A 1 86 ? 8.243 -7.499 4.892 1.00 75.69 86 ARG A O 1
ATOM 677 N N . GLU A 1 87 ? 8.226 -7.978 7.081 1.00 78.12 87 GLU A N 1
ATOM 678 C CA . GLU A 1 87 ? 8.087 -9.435 6.936 1.00 78.12 87 GLU A CA 1
ATOM 679 C C . GLU A 1 87 ? 6.628 -9.898 6.849 1.00 78.12 87 GLU A C 1
ATOM 681 O O . GLU A 1 87 ? 6.366 -11.088 6.695 1.00 78.12 87 GLU A O 1
ATOM 686 N N . GLY A 1 88 ? 5.661 -8.986 6.970 1.00 81.62 88 GLY A N 1
ATOM 687 C CA . GLY A 1 88 ? 4.260 -9.365 6.893 1.00 81.62 88 GLY A CA 1
ATOM 688 C C . GLY A 1 88 ? 3.733 -9.466 5.466 1.00 81.62 88 GLY A C 1
ATOM 689 O O . GLY A 1 88 ? 4.432 -9.252 4.470 1.00 81.62 88 GLY A O 1
ATOM 690 N N . VAL A 1 89 ? 2.447 -9.799 5.377 1.00 87.06 89 VAL A N 1
ATOM 691 C CA . VAL A 1 89 ? 1.777 -10.100 4.109 1.00 87.06 89 VAL A CA 1
ATOM 692 C C . VAL A 1 89 ? 1.768 -8.863 3.221 1.00 87.06 89 VAL A C 1
ATOM 694 O O . VAL A 1 89 ? 1.329 -7.791 3.645 1.00 87.06 89 VAL A O 1
ATOM 697 N N . ALA A 1 90 ? 2.210 -9.015 1.973 1.00 89.19 90 ALA A N 1
ATOM 698 C CA . ALA A 1 90 ? 2.121 -7.947 0.991 1.00 89.19 90 ALA A CA 1
ATOM 699 C C . ALA A 1 90 ? 0.644 -7.669 0.642 1.00 89.19 90 ALA A C 1
ATOM 701 O O . ALA A 1 90 ? -0.113 -8.548 0.238 1.00 89.19 90 ALA A O 1
ATOM 702 N N . LEU A 1 91 ? 0.208 -6.428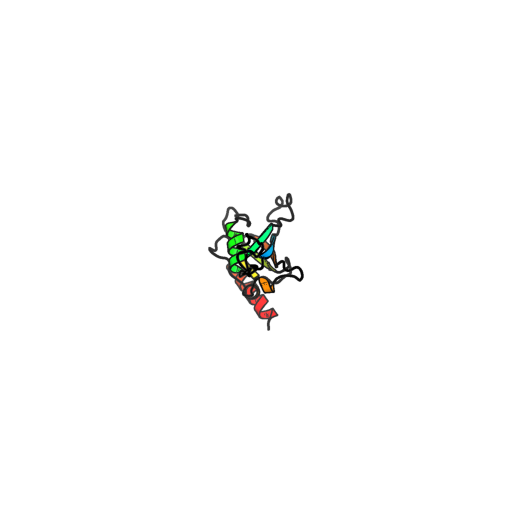 0.804 1.00 89.81 91 LEU A N 1
ATOM 703 C CA . LEU A 1 91 ? -1.177 -6.005 0.620 1.00 89.81 91 LEU A CA 1
ATOM 704 C C . LEU A 1 91 ? -1.394 -5.332 -0.733 1.00 89.81 91 LEU A C 1
ATOM 706 O O . LEU A 1 91 ? -2.452 -5.472 -1.344 1.00 89.81 91 LEU A O 1
ATOM 710 N N . ALA A 1 92 ? -0.412 -4.569 -1.205 1.00 91.06 92 ALA A N 1
ATOM 711 C CA . ALA A 1 92 ? -0.543 -3.804 -2.434 1.00 91.06 92 ALA A CA 1
ATOM 712 C C . ALA A 1 92 ? 0.813 -3.440 -3.032 1.00 91.06 92 ALA A C 1
ATOM 714 O O . ALA A 1 92 ? 1.812 -3.337 -2.322 1.00 91.06 92 ALA A O 1
ATOM 715 N N . VAL A 1 93 ? 0.804 -3.152 -4.330 1.00 90.06 93 VAL A N 1
ATOM 716 C CA . VAL A 1 93 ? 1.912 -2.507 -5.034 1.00 90.06 93 VAL A CA 1
ATOM 717 C C . VAL A 1 93 ? 1.488 -1.090 -5.409 1.00 90.06 93 VAL A C 1
ATOM 719 O O . VAL A 1 93 ? 0.421 -0.859 -5.993 1.00 90.06 93 VAL A O 1
ATOM 722 N N . VAL A 1 94 ? 2.324 -0.121 -5.050 1.00 87.62 94 VAL A N 1
ATOM 723 C CA . VAL A 1 94 ? 2.153 1.293 -5.374 1.00 87.62 94 VAL A CA 1
ATOM 724 C C . VAL A 1 94 ? 3.286 1.695 -6.302 1.00 87.62 94 VAL A C 1
ATOM 726 O O . VAL A 1 94 ? 4.440 1.761 -5.893 1.00 87.62 94 VAL A O 1
ATOM 729 N N . ALA A 1 95 ? 2.947 1.994 -7.550 1.00 87.38 95 ALA A N 1
ATOM 730 C CA . ALA A 1 95 ? 3.892 2.533 -8.514 1.00 87.38 95 ALA A CA 1
ATOM 731 C C . ALA A 1 95 ? 3.576 4.001 -8.805 1.00 87.38 95 ALA A C 1
ATOM 733 O O . ALA A 1 95 ? 2.405 4.377 -8.938 1.00 87.38 95 ALA A O 1
ATOM 734 N N . GLU A 1 96 ? 4.612 4.825 -8.943 1.00 82.88 96 GLU A N 1
ATOM 735 C CA . GLU A 1 96 ? 4.469 6.243 -9.286 1.00 82.88 96 GLU A CA 1
ATOM 736 C C . GLU A 1 96 ? 3.821 6.428 -10.672 1.00 82.88 96 GLU A C 1
ATOM 738 O O . GLU A 1 96 ? 2.938 7.270 -10.838 1.00 82.88 96 GLU A O 1
ATOM 743 N N . GLN A 1 97 ? 4.149 5.549 -11.624 1.00 83.69 97 GLN A N 1
ATOM 744 C CA . GLN A 1 97 ? 3.552 5.508 -12.965 1.00 83.69 97 GLN A CA 1
ATOM 745 C C . GLN A 1 97 ? 2.077 5.067 -12.996 1.00 83.69 97 GLN A C 1
ATOM 747 O O . GLN A 1 97 ? 1.383 5.280 -13.992 1.00 83.69 97 GLN A O 1
ATOM 752 N N . TRP A 1 98 ? 1.558 4.454 -11.927 1.00 84.75 98 TRP A N 1
ATOM 753 C CA . TRP A 1 98 ? 0.163 4.020 -11.875 1.00 84.75 98 TRP A CA 1
ATOM 754 C C . TRP A 1 98 ? -0.737 5.098 -11.275 1.00 84.75 98 TRP A C 1
ATOM 756 O O . TRP A 1 98 ? -0.448 5.681 -10.231 1.00 84.75 98 TRP A O 1
ATOM 766 N N . LYS A 1 99 ? -1.914 5.317 -11.879 1.00 80.25 99 LYS A N 1
ATOM 767 C CA . LYS A 1 99 ? -2.917 6.255 -11.338 1.00 80.25 99 LYS A CA 1
ATOM 768 C C . LYS A 1 99 ? -3.392 5.832 -9.945 1.00 80.25 99 LYS A C 1
ATOM 770 O O . LYS A 1 99 ? -3.484 6.669 -9.048 1.00 80.25 99 LYS A O 1
ATOM 775 N N . LYS A 1 100 ? -3.635 4.534 -9.745 1.00 82.81 100 LYS A N 1
ATOM 776 C CA . LYS A 1 100 ? -4.099 3.944 -8.482 1.00 82.81 100 LYS A CA 1
ATOM 777 C C . LYS A 1 100 ? -3.186 2.783 -8.059 1.00 82.81 100 LYS A C 1
ATOM 779 O O . LYS A 1 100 ? -2.667 2.106 -8.944 1.00 82.81 100 LYS A O 1
ATOM 784 N N . PRO A 1 101 ? -3.008 2.547 -6.747 1.00 86.50 101 PRO A N 1
ATOM 785 C CA . PRO A 1 101 ? -2.410 1.315 -6.234 1.00 86.50 101 PRO A CA 1
ATOM 786 C C . PRO A 1 101 ? -3.121 0.070 -6.768 1.00 86.50 101 PRO A C 1
ATOM 788 O O . PRO A 1 101 ? -4.339 0.104 -6.969 1.00 86.50 101 PRO A O 1
ATOM 791 N N . ARG A 1 102 ? -2.386 -1.032 -6.943 1.00 90.44 102 ARG A N 1
ATOM 792 C CA . ARG A 1 102 ? -2.977 -2.345 -7.233 1.00 90.44 102 ARG A CA 1
ATOM 793 C C . ARG A 1 102 ? -2.950 -3.204 -5.977 1.00 90.44 102 ARG A C 1
ATOM 795 O O . ARG A 1 102 ? -1.898 -3.370 -5.365 1.00 90.44 102 ARG A O 1
ATOM 802 N N . LEU A 1 103 ? -4.109 -3.733 -5.596 1.00 89.19 103 LEU A N 1
ATOM 803 C CA . LEU A 1 103 ? -4.239 -4.617 -4.441 1.00 89.19 103 LEU A CA 1
ATOM 804 C C . LEU A 1 103 ? -3.798 -6.039 -4.796 1.00 89.19 103 LEU A C 1
ATOM 806 O O . LEU A 1 103 ? -4.164 -6.568 -5.849 1.00 89.19 103 LEU A O 1
ATOM 810 N N . LEU A 1 104 ? -3.036 -6.645 -3.893 1.00 88.94 104 LEU A N 1
ATOM 811 C CA . LEU A 1 104 ? -2.696 -8.064 -3.904 1.00 88.94 104 LEU A CA 1
ATOM 812 C C . LEU A 1 104 ? -3.819 -8.864 -3.220 1.00 88.94 104 LEU A C 1
ATOM 814 O O . LEU A 1 104 ? -4.621 -8.268 -2.494 1.00 88.94 104 LEU A O 1
ATOM 818 N N . PRO A 1 105 ? -3.898 -10.194 -3.411 1.00 85.19 105 PRO A N 1
ATOM 819 C CA . PRO A 1 105 ? -4.884 -11.043 -2.737 1.00 85.19 105 PRO A CA 1
ATOM 820 C C . PRO A 1 105 ? -4.969 -10.800 -1.219 1.00 85.19 105 PRO A C 1
ATOM 822 O O . PRO A 1 105 ? -6.063 -10.610 -0.689 1.00 85.19 105 PRO A O 1
ATOM 825 N N . GLY A 1 106 ? -3.826 -10.674 -0.539 1.00 80.75 106 GLY A N 1
ATOM 826 C CA . GLY A 1 106 ? -3.743 -10.376 0.894 1.00 80.75 106 GLY A CA 1
ATOM 827 C C . GLY A 1 106 ? -4.263 -8.990 1.300 1.00 80.75 106 GLY A C 1
ATOM 828 O O . GLY A 1 106 ? -4.628 -8.787 2.454 1.00 80.75 106 GLY A O 1
ATOM 829 N N . GLY A 1 107 ? -4.351 -8.038 0.366 1.00 79.12 107 GLY A N 1
ATOM 830 C CA . GLY A 1 107 ? -4.886 -6.690 0.591 1.00 79.12 107 GLY A CA 1
ATOM 831 C C . GLY A 1 107 ? -6.348 -6.499 0.193 1.00 79.12 107 GLY A C 1
ATOM 832 O O . GLY A 1 107 ? -6.852 -5.382 0.298 1.00 79.12 107 GLY A O 1
ATOM 833 N N . GLN A 1 108 ? -7.035 -7.551 -0.267 1.00 76.19 108 GLN A N 1
ATOM 834 C CA . GLN A 1 108 ? -8.477 -7.499 -0.547 1.00 76.19 108 GLN A CA 1
ATOM 835 C C . GLN A 1 108 ? -9.326 -7.561 0.733 1.00 76.19 108 GLN A C 1
ATOM 837 O O . GLN A 1 108 ? -10.507 -7.215 0.711 1.00 76.19 108 GLN A O 1
ATOM 842 N N . ALA A 1 109 ? -8.730 -7.976 1.853 1.00 70.88 109 ALA A N 1
ATOM 843 C CA . ALA A 1 109 ? -9.374 -7.958 3.157 1.00 70.88 109 ALA A CA 1
ATOM 844 C C . ALA A 1 109 ? -9.606 -6.522 3.667 1.00 70.88 109 ALA A C 1
ATOM 846 O O . ALA A 1 109 ? -8.909 -5.573 3.300 1.00 70.88 109 ALA A O 1
ATOM 847 N N . SER A 1 110 ? -10.591 -6.363 4.556 1.00 74.69 110 SER A N 1
ATOM 848 C CA . SER A 1 110 ? -10.822 -5.092 5.254 1.00 74.69 110 SER A CA 1
ATOM 849 C C . SER A 1 110 ? -9.595 -4.701 6.080 1.00 74.69 110 SER A C 1
ATOM 851 O O . SER A 1 110 ? -8.996 -5.558 6.734 1.00 74.69 110 SER A O 1
ATOM 853 N N . ALA A 1 111 ? -9.274 -3.402 6.135 1.00 76.69 111 ALA A N 1
ATOM 854 C CA . ALA A 1 111 ? -8.199 -2.898 6.991 1.00 76.69 111 ALA A CA 1
ATOM 855 C C . ALA A 1 111 ? -8.419 -3.280 8.466 1.00 76.69 111 ALA A C 1
ATOM 857 O O . ALA A 1 111 ? -7.462 -3.515 9.194 1.00 76.69 111 ALA A O 1
ATOM 858 N N . ALA A 1 112 ? -9.676 -3.451 8.892 1.00 74.19 112 ALA A N 1
ATOM 859 C CA . ALA A 1 112 ? -10.011 -3.894 10.244 1.00 74.19 112 ALA A CA 1
ATOM 860 C C . ALA A 1 112 ? -9.499 -5.305 10.569 1.00 74.19 112 ALA A C 1
ATOM 862 O O . ALA A 1 112 ? -9.173 -5.574 11.720 1.00 74.19 112 ALA A O 1
ATOM 863 N N . GLY A 1 113 ? -9.401 -6.193 9.573 1.00 77.94 113 GLY A N 1
ATOM 864 C CA . GLY A 1 113 ? -8.840 -7.536 9.754 1.00 77.94 113 GLY A CA 1
ATOM 865 C C . GLY A 1 113 ? -7.317 -7.543 9.913 1.00 77.94 113 GLY A C 1
ATOM 866 O O . GLY A 1 113 ? -6.751 -8.544 10.340 1.00 77.94 113 GLY A O 1
ATOM 867 N N . LEU A 1 114 ? -6.662 -6.427 9.588 1.00 81.38 114 LEU A N 1
ATOM 868 C CA . LEU A 1 114 ? -5.216 -6.237 9.699 1.00 81.38 114 LEU A CA 1
ATOM 869 C C . LEU A 1 114 ? -4.824 -5.469 10.967 1.00 81.38 114 LEU A C 1
ATOM 871 O O . LEU A 1 114 ? -3.636 -5.257 11.201 1.00 81.38 114 LEU A O 1
ATOM 875 N N . ALA A 1 115 ? -5.805 -5.042 11.768 1.00 82.19 115 ALA A N 1
ATOM 876 C CA . ALA A 1 115 ? -5.547 -4.382 13.035 1.00 82.19 115 ALA A CA 1
ATOM 877 C C . ALA A 1 115 ? -4.887 -5.354 14.024 1.00 82.19 115 ALA A C 1
ATOM 879 O O . ALA A 1 115 ? -5.249 -6.531 14.113 1.00 82.19 115 ALA A O 1
ATOM 880 N N . ASP A 1 116 ? -3.909 -4.853 14.770 1.00 80.12 116 ASP A N 1
ATOM 881 C CA . ASP A 1 116 ? -3.300 -5.576 15.880 1.00 80.12 116 ASP A CA 1
ATOM 882 C C . ASP A 1 116 ? -4.216 -5.573 17.112 1.00 80.12 116 ASP A C 1
ATOM 884 O O . ASP A 1 116 ? -5.279 -4.947 17.131 1.00 80.12 116 ASP A O 1
ATOM 888 N N . SER A 1 117 ? -3.798 -6.264 18.175 1.00 77.50 117 SER A N 1
ATOM 889 C CA . SER A 1 117 ? -4.541 -6.347 19.442 1.00 77.50 117 SER A CA 1
ATOM 890 C C . SER A 1 117 ? -4.836 -4.978 20.070 1.00 77.50 117 SER A C 1
ATOM 892 O O . SER A 1 117 ? -5.776 -4.855 20.851 1.00 77.50 117 SER A O 1
ATOM 894 N N . ASP A 1 118 ? -4.050 -3.952 19.730 1.00 79.69 118 ASP A N 1
ATOM 895 C CA . ASP A 1 118 ? -4.246 -2.568 20.174 1.00 79.69 118 ASP A CA 1
ATOM 896 C C . ASP A 1 118 ? -5.239 -1.765 19.299 1.00 79.69 118 ASP A C 1
ATOM 898 O O . ASP A 1 118 ? -5.578 -0.627 19.620 1.00 79.69 118 ASP A O 1
ATOM 902 N N . GLY A 1 119 ? -5.752 -2.365 18.218 1.00 79.50 119 GLY A N 1
ATOM 903 C CA . GLY A 1 119 ? -6.694 -1.744 17.285 1.00 79.50 119 GLY A CA 1
ATOM 904 C C . GLY A 1 119 ? -6.042 -0.880 16.199 1.00 79.50 119 GLY A C 1
ATOM 905 O O . GLY A 1 119 ? -6.761 -0.312 15.373 1.00 79.50 119 GLY A O 1
ATOM 906 N N . THR A 1 120 ? -4.709 -0.786 16.173 1.00 85.06 120 THR A N 1
ATOM 907 C CA . THR A 1 120 ? -3.954 -0.082 15.128 1.00 85.06 120 THR A CA 1
ATOM 908 C C . THR A 1 120 ? -3.632 -1.010 13.963 1.00 85.06 120 THR A C 1
ATOM 910 O O . THR A 1 120 ? -3.171 -2.133 14.148 1.00 85.06 120 THR A O 1
ATOM 913 N N . VAL A 1 121 ? -3.827 -0.521 12.742 1.00 86.75 121 VAL A N 1
ATOM 914 C CA . VAL A 1 121 ? -3.355 -1.165 11.514 1.00 86.75 121 VAL A CA 1
ATOM 915 C C . VAL A 1 121 ? -1.949 -0.668 11.219 1.00 86.75 121 VAL A C 1
ATOM 917 O O . VAL A 1 121 ? -1.743 0.530 11.035 1.00 86.75 121 VAL A O 1
ATOM 920 N N . ARG A 1 122 ? -0.976 -1.575 11.155 1.00 88.12 122 ARG A N 1
ATOM 921 C CA . ARG A 1 122 ? 0.416 -1.233 10.839 1.00 88.12 122 ARG A CA 1
ATOM 922 C C . ARG A 1 122 ? 0.710 -1.552 9.382 1.00 88.12 122 ARG A C 1
ATOM 924 O O . ARG A 1 122 ? 0.554 -2.698 8.960 1.00 88.12 122 ARG A O 1
ATOM 931 N N . LEU A 1 123 ? 1.136 -0.545 8.628 1.00 88.50 123 LEU A N 1
ATOM 932 C CA . LEU A 1 123 ? 1.514 -0.659 7.223 1.00 88.50 123 LEU A CA 1
ATOM 933 C C . LEU A 1 123 ? 2.983 -0.286 7.054 1.00 88.50 123 LEU A C 1
ATOM 935 O O . LEU A 1 123 ? 3.410 0.756 7.543 1.00 88.50 123 LEU A O 1
ATOM 939 N N . TYR A 1 124 ? 3.730 -1.108 6.325 1.00 86.94 124 TYR A N 1
ATOM 940 C CA . TYR A 1 124 ? 5.119 -0.839 5.973 1.00 86.94 124 TYR A CA 1
ATOM 941 C C . TYR A 1 124 ? 5.264 -0.683 4.461 1.00 86.94 124 TYR A C 1
ATOM 943 O O . TYR A 1 124 ? 4.878 -1.573 3.707 1.00 86.94 124 TYR A O 1
ATOM 951 N N . PHE A 1 125 ? 5.828 0.433 4.013 1.00 86.94 125 PHE A N 1
ATOM 952 C CA . PHE A 1 125 ? 6.140 0.689 2.611 1.00 86.94 125 PHE A CA 1
ATOM 953 C C . PHE A 1 125 ? 7.601 0.321 2.335 1.00 86.94 125 PHE A C 1
ATOM 955 O O . PHE A 1 125 ? 8.521 1.056 2.693 1.00 86.94 125 PHE A O 1
ATOM 962 N N . ASP A 1 126 ? 7.807 -0.820 1.685 1.00 86.25 126 ASP A N 1
ATOM 963 C CA . ASP A 1 126 ? 9.108 -1.312 1.242 1.00 86.25 126 ASP A CA 1
ATOM 964 C C . ASP A 1 126 ? 9.450 -0.692 -0.118 1.00 86.25 126 ASP A C 1
ATOM 966 O O . ASP A 1 126 ? 8.731 -0.870 -1.107 1.00 86.25 126 ASP A O 1
ATOM 970 N N . TYR A 1 127 ? 10.537 0.074 -0.165 1.00 84.94 127 TYR A N 1
ATOM 971 C CA . TYR A 1 127 ? 11.000 0.716 -1.390 1.00 84.94 127 TYR A CA 1
ATOM 972 C C . TYR A 1 127 ? 11.714 -0.299 -2.290 1.00 84.94 127 TYR A C 1
ATOM 974 O O . TYR A 1 127 ? 12.722 -0.889 -1.906 1.00 84.94 127 TYR A O 1
ATOM 982 N N . ARG A 1 128 ? 11.219 -0.475 -3.519 1.00 83.06 128 ARG A N 1
ATOM 983 C CA . ARG A 1 128 ? 11.776 -1.390 -4.532 1.00 83.06 128 ARG A CA 1
ATOM 984 C C . ARG A 1 128 ? 12.467 -0.659 -5.681 1.00 83.06 128 ARG A C 1
ATOM 986 O O . ARG A 1 128 ? 12.621 -1.214 -6.767 1.00 83.06 128 ARG A O 1
ATOM 993 N N . ALA A 1 129 ? 12.919 0.573 -5.455 1.00 82.88 129 ALA A N 1
ATOM 994 C CA . ALA A 1 129 ? 13.616 1.358 -6.467 1.00 82.88 129 ALA A CA 1
ATOM 995 C C . ALA A 1 129 ? 12.814 1.504 -7.773 1.00 82.88 129 ALA A C 1
ATOM 997 O O . ALA A 1 129 ? 11.621 1.799 -7.729 1.00 82.88 129 ALA A O 1
ATOM 998 N N . GLN A 1 130 ? 13.481 1.347 -8.920 1.00 80.31 130 GLN A N 1
ATOM 999 C CA . GLN A 1 130 ? 12.890 1.442 -10.261 1.00 80.31 130 GLN A CA 1
ATOM 1000 C C . GLN A 1 130 ? 12.618 0.064 -10.881 1.00 80.31 130 GLN A C 1
ATOM 1002 O O . GLN A 1 130 ? 12.666 -0.082 -12.102 1.00 80.31 130 GLN A O 1
ATOM 1007 N N . ILE A 1 131 ? 12.402 -0.960 -10.046 1.00 84.25 131 ILE A N 1
ATOM 1008 C CA . ILE A 1 131 ? 12.014 -2.291 -10.523 1.00 84.25 131 ILE A CA 1
ATOM 1009 C C . ILE A 1 131 ? 10.645 -2.195 -11.205 1.00 84.25 131 ILE A C 1
ATOM 1011 O O . ILE A 1 131 ? 9.784 -1.426 -10.766 1.00 84.25 131 ILE A O 1
ATOM 1015 N N . ASP A 1 132 ? 10.458 -2.981 -12.269 1.00 86.31 132 ASP A N 1
ATOM 1016 C CA . ASP A 1 132 ? 9.194 -3.080 -12.995 1.00 86.31 132 ASP A CA 1
ATOM 1017 C C . ASP A 1 132 ? 8.034 -3.449 -12.046 1.00 86.31 132 ASP A C 1
ATOM 1019 O O . ASP A 1 132 ? 8.038 -4.538 -11.462 1.00 86.31 132 ASP A O 1
ATOM 1023 N N . PRO A 1 133 ? 7.050 -2.555 -11.843 1.00 87.88 133 PRO A N 1
ATOM 1024 C CA . PRO A 1 133 ? 5.975 -2.798 -10.891 1.00 87.88 133 PRO A CA 1
ATOM 1025 C C . PRO A 1 133 ? 4.993 -3.872 -11.355 1.00 87.88 133 PRO A C 1
ATOM 1027 O O . PRO A 1 133 ? 4.336 -4.468 -10.502 1.00 87.88 133 PRO A O 1
ATOM 1030 N N . ASP A 1 134 ? 4.867 -4.112 -12.665 1.00 88.44 134 ASP A N 1
ATOM 1031 C CA . ASP A 1 134 ? 4.006 -5.176 -13.181 1.00 88.44 134 ASP A CA 1
ATOM 1032 C C . ASP A 1 134 ? 4.606 -6.550 -12.827 1.00 88.44 134 ASP A C 1
ATOM 1034 O O . ASP A 1 134 ? 3.926 -7.343 -12.177 1.00 88.44 134 ASP A O 1
ATOM 1038 N N . GLY A 1 135 ? 5.904 -6.772 -13.078 1.00 89.50 135 GLY A N 1
ATOM 1039 C CA . GLY A 1 135 ? 6.602 -7.984 -12.624 1.00 89.50 135 GLY A CA 1
ATOM 1040 C C . GLY A 1 135 ? 6.538 -8.203 -11.104 1.00 89.50 135 GLY A C 1
ATOM 1041 O O . GLY A 1 135 ? 6.200 -9.291 -10.650 1.00 89.50 135 GLY A O 1
ATOM 1042 N N . VAL A 1 136 ? 6.752 -7.153 -10.297 1.00 89.06 136 VAL A N 1
ATOM 1043 C CA . VAL A 1 136 ? 6.634 -7.251 -8.824 1.00 89.06 136 VAL A CA 1
ATOM 1044 C C . VAL A 1 136 ? 5.221 -7.649 -8.390 1.00 89.06 136 VAL A C 1
ATOM 1046 O O . VAL A 1 136 ? 5.057 -8.418 -7.443 1.00 89.06 136 VAL A O 1
ATOM 1049 N N . TYR A 1 137 ? 4.192 -7.109 -9.044 1.00 90.75 137 TYR A N 1
ATOM 1050 C CA . TYR A 1 137 ? 2.806 -7.446 -8.738 1.00 90.75 137 TYR A CA 1
ATOM 1051 C C . TYR A 1 137 ? 2.490 -8.909 -9.054 1.00 90.75 137 TYR A C 1
ATOM 1053 O O . TYR A 1 137 ? 1.861 -9.584 -8.233 1.00 90.75 137 TYR A O 1
ATOM 1061 N N . ASP A 1 138 ? 2.936 -9.386 -10.215 1.00 91.00 138 ASP A N 1
ATOM 1062 C CA . ASP A 1 138 ? 2.707 -10.756 -10.666 1.00 91.00 138 ASP A CA 1
ATOM 1063 C C . ASP A 1 138 ? 3.427 -11.766 -9.762 1.00 91.00 138 ASP A C 1
ATOM 1065 O O . ASP A 1 138 ? 2.782 -12.695 -9.263 1.00 91.00 138 ASP A O 1
ATOM 1069 N N . ASP A 1 139 ? 4.703 -11.521 -9.442 1.00 91.12 139 ASP A N 1
ATOM 1070 C CA . ASP A 1 139 ? 5.499 -12.354 -8.532 1.00 91.12 139 ASP A CA 1
ATOM 1071 C C . ASP A 1 139 ? 4.829 -12.479 -7.154 1.00 91.12 139 ASP A C 1
ATOM 1073 O O . ASP A 1 139 ? 4.656 -13.576 -6.616 1.00 91.12 139 ASP A O 1
ATOM 1077 N N . LEU A 1 140 ? 4.396 -11.353 -6.574 1.00 89.81 140 LEU A N 1
ATOM 1078 C CA . LEU A 1 140 ? 3.745 -11.338 -5.261 1.00 89.81 140 LEU A CA 1
ATOM 1079 C C . LEU A 1 140 ? 2.369 -12.015 -5.284 1.00 89.81 140 LEU A C 1
ATOM 1081 O O . LEU A 1 140 ? 1.998 -12.676 -4.311 1.00 89.81 140 LEU A O 1
ATOM 1085 N N . CYS A 1 141 ? 1.611 -11.879 -6.376 1.00 89.00 141 CYS A N 1
ATOM 1086 C CA . CYS A 1 141 ? 0.359 -12.614 -6.544 1.00 89.00 141 CYS A CA 1
ATOM 10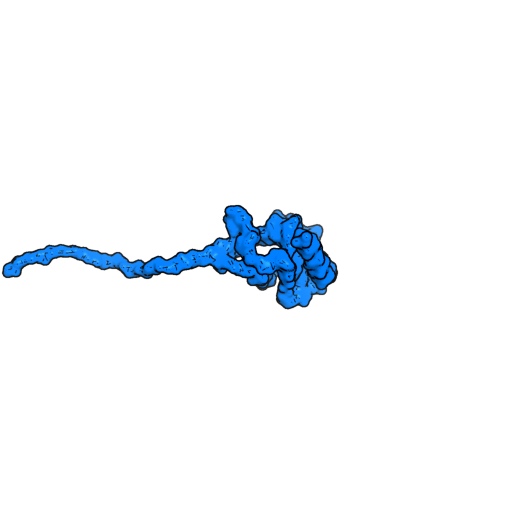87 C C . CYS A 1 141 ? 0.599 -14.124 -6.598 1.00 89.00 141 CYS A C 1
ATOM 1089 O O . CYS A 1 141 ? -0.182 -14.885 -6.025 1.00 89.00 141 CYS A O 1
ATOM 1091 N N . GLU A 1 142 ? 1.648 -14.567 -7.290 1.00 90.25 142 GLU A N 1
ATOM 1092 C CA . GLU A 1 142 ? 1.990 -15.982 -7.382 1.00 90.25 142 GLU A CA 1
ATOM 1093 C C . GLU A 1 142 ? 2.419 -16.550 -6.026 1.00 90.25 142 GLU A C 1
ATOM 1095 O O . GLU A 1 142 ? 1.899 -17.590 -5.615 1.00 90.25 142 GLU A O 1
ATOM 1100 N N . ILE A 1 143 ? 3.298 -15.847 -5.306 1.00 88.12 143 ILE A N 1
ATOM 1101 C CA . ILE A 1 143 ? 3.750 -16.237 -3.962 1.00 88.12 143 ILE A CA 1
ATOM 1102 C C . ILE A 1 143 ? 2.546 -16.434 -3.033 1.00 88.12 143 ILE A C 1
ATOM 1104 O O . ILE A 1 143 ? 2.391 -17.502 -2.446 1.00 88.12 143 ILE A O 1
ATOM 1108 N N . GLN A 1 144 ? 1.629 -15.465 -2.977 1.00 85.44 144 GLN A N 1
ATOM 1109 C CA . GLN A 1 144 ? 0.461 -15.555 -2.094 1.00 85.44 144 GLN A CA 1
ATOM 1110 C C . GLN A 1 144 ? -0.504 -16.677 -2.470 1.00 85.44 144 GLN A C 1
ATOM 1112 O O . GLN A 1 144 ? -1.146 -17.251 -1.597 1.00 85.44 144 GLN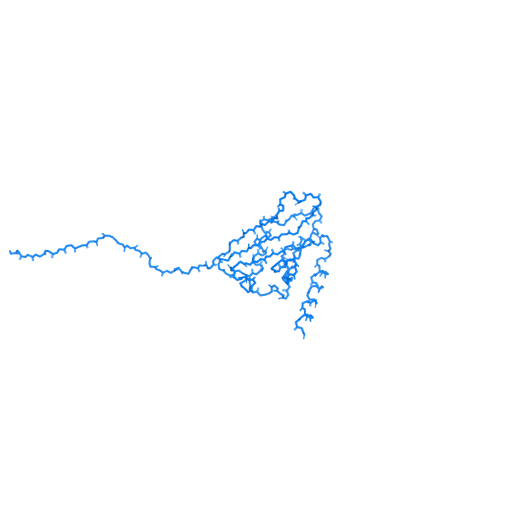 A O 1
ATOM 1117 N N . ARG A 1 145 ? -0.629 -17.020 -3.757 1.00 83.94 145 ARG A N 1
ATOM 1118 C CA . ARG A 1 145 ? -1.449 -18.172 -4.166 1.00 83.94 145 ARG A CA 1
ATOM 1119 C C . ARG A 1 145 ? -0.841 -19.494 -3.706 1.00 83.94 145 ARG A C 1
ATOM 1121 O O . ARG A 1 145 ? -1.590 -20.398 -3.345 1.00 83.94 145 ARG A O 1
ATOM 1128 N N . ARG A 1 146 ? 0.491 -19.605 -3.731 1.00 84.06 146 ARG A N 1
ATOM 1129 C CA . ARG A 1 146 ? 1.220 -20.806 -3.296 1.00 84.06 146 ARG A CA 1
ATOM 1130 C C . ARG A 1 146 ? 1.148 -21.007 -1.786 1.00 84.06 146 ARG A C 1
ATOM 1132 O O . ARG A 1 146 ? 1.045 -22.141 -1.352 1.00 84.06 146 ARG A O 1
ATOM 1139 N N . GLU A 1 147 ? 1.163 -19.931 -1.007 1.00 74.56 147 GLU A N 1
ATOM 1140 C CA . GLU A 1 147 ? 1.058 -19.996 0.460 1.00 74.56 147 GLU A CA 1
ATOM 1141 C C . GLU A 1 147 ? -0.351 -20.354 0.964 1.00 74.56 147 GLU A C 1
ATOM 1143 O O . GLU A 1 147 ? -0.517 -20.719 2.125 1.00 74.56 147 GLU A O 1
ATOM 1148 N N . VAL A 1 148 ? -1.369 -20.244 0.103 1.00 65.12 148 VAL A N 1
ATOM 1149 C CA . VAL A 1 148 ? -2.780 -20.509 0.434 1.00 65.12 148 VAL A CA 1
ATOM 1150 C C . VAL A 1 148 ? -3.261 -21.886 -0.072 1.00 65.12 148 VAL A C 1
ATOM 1152 O O . VAL A 1 148 ? -4.359 -22.304 0.294 1.00 65.12 148 VAL A O 1
ATOM 1155 N N . SER A 1 149 ? -2.467 -22.597 -0.888 1.00 51.94 149 SER A N 1
ATOM 1156 C CA . SER A 1 149 ? -2.764 -23.968 -1.366 1.00 51.94 149 SER A CA 1
ATOM 1157 C C . SER A 1 149 ? -2.163 -25.038 -0.465 1.00 51.94 149 SER A C 1
ATOM 1159 O O . SER A 1 149 ? -2.834 -26.078 -0.291 1.00 51.94 149 SER A O 1
#

Organism: NCBI:txid310782